Protein AF-A0A8T3TM27-F1 (afdb_monomer)

Radius of gyration: 22.25 Å; Cα contacts (8 Å, |Δi|>4): 19; chains: 1; bounding box: 53×30×66 Å

Solvent-accessible surface area (backbone atoms only — not comparable to full-atom values): 5719 Å² total; per-residue (Å²): 138,73,95,78,79,71,55,65,66,60,54,52,55,48,43,44,73,74,73,41,82,80,68,98,78,86,86,89,85,79,79,73,91,71,87,70,98,71,91,80,68,55,72,72,49,52,65,42,48,67,52,52,52,53,50,50,55,52,53,52,54,51,51,58,49,52,56,56,65,75,64,63,79,77,82,79,79,80,81,89,73,81,135

Foldseek 3Di:
DDPPDPPVVVVQVVCVVVVHHDPDDDDDDDDAPDPPDDPDGDPVVVVCVVVSVVVVVVVVVVVVVVVVVVPPDDDDPDDDDDD

pLDDT: mean 83.72, std 14.76, range [47.06, 98.31]

Secondary structure (DSSP, 8-state):
--TT---HHHHHHHHHHTTPPPP---------S--SS-SS--HHHHHHHHHHHHHHHHHHHHHHHHHHHTTPPP---------

Mean predicted aligned error: 10.35 Å

Structure (mmCIF, N/CA/C/O backbone):
data_AF-A0A8T3TM27-F1
#
_entry.id   AF-A0A8T3TM27-F1
#
loop_
_atom_site.group_PDB
_atom_site.id
_atom_site.type_symbol
_atom_site.label_atom_id
_atom_site.label_alt_id
_atom_site.label_comp_id
_atom_site.label_asym_id
_atom_site.label_entity_id
_atom_site.label_seq_id
_atom_site.pdbx_PDB_ins_code
_atom_site.Cartn_x
_atom_site.Cartn_y
_atom_site.Cartn_z
_atom_site.occupancy
_atom_site.B_iso_or_equiv
_atom_site.auth_seq_id
_atom_site.auth_comp_id
_atom_site.auth_asym_id
_atom_site.auth_atom_id
_atom_site.pdbx_PDB_model_num
ATOM 1 N N . PRO A 1 1 ? 8.169 -15.189 -8.562 1.00 53.38 1 PRO A N 1
ATOM 2 C CA . PRO A 1 1 ? 8.148 -15.511 -7.113 1.00 53.38 1 PRO A CA 1
ATOM 3 C C . PRO A 1 1 ? 8.971 -14.466 -6.354 1.00 53.38 1 PRO A C 1
ATOM 5 O O . PRO A 1 1 ? 10.144 -14.320 -6.673 1.00 53.38 1 PRO A O 1
ATOM 8 N N . ASP A 1 2 ? 8.353 -13.698 -5.453 1.00 61.69 2 ASP A N 1
ATOM 9 C CA . ASP A 1 2 ? 9.006 -12.616 -4.695 1.00 61.69 2 ASP A CA 1
ATOM 10 C C . ASP A 1 2 ? 9.666 -13.153 -3.405 1.00 61.69 2 ASP A C 1
ATOM 12 O O . ASP A 1 2 ? 9.053 -13.896 -2.631 1.00 61.69 2 ASP A O 1
ATOM 16 N N . ALA A 1 3 ? 10.931 -12.780 -3.194 1.00 48.72 3 ALA A N 1
ATOM 17 C CA . ALA A 1 3 ? 11.859 -13.273 -2.177 1.00 48.72 3 ALA A CA 1
ATOM 18 C C . ALA A 1 3 ? 11.609 -12.745 -0.748 1.00 48.72 3 ALA A C 1
ATOM 20 O O . ALA A 1 3 ? 12.249 -13.220 0.191 1.00 48.72 3 ALA A O 1
ATOM 21 N N . HIS A 1 4 ? 10.666 -11.819 -0.551 1.00 66.06 4 HIS A N 1
ATOM 22 C CA . HIS A 1 4 ? 10.340 -11.267 0.774 1.00 66.06 4 HIS A CA 1
ATOM 23 C C . HIS A 1 4 ? 8.888 -11.477 1.202 1.00 66.06 4 HIS A C 1
ATOM 25 O O . HIS A 1 4 ? 8.401 -10.774 2.083 1.00 66.06 4 HIS A O 1
ATOM 31 N N . SER A 1 5 ? 8.220 -12.463 0.597 1.00 62.59 5 SER A N 1
ATOM 32 C CA . SER A 1 5 ? 6.811 -12.825 0.784 1.00 62.59 5 SER A CA 1
ATOM 33 C C . SER A 1 5 ? 6.389 -12.984 2.254 1.00 62.59 5 SER A C 1
ATOM 35 O O . SER A 1 5 ? 6.288 -14.088 2.787 1.00 62.59 5 SER A O 1
ATOM 37 N N . MET A 1 6 ? 6.085 -11.866 2.903 1.00 70.69 6 MET A N 1
ATOM 38 C CA . MET A 1 6 ? 5.248 -11.805 4.083 1.00 70.69 6 MET A CA 1
ATOM 39 C C . MET A 1 6 ? 3.830 -11.540 3.577 1.00 70.69 6 MET A C 1
ATOM 41 O O . MET A 1 6 ? 3.510 -10.413 3.208 1.00 70.69 6 MET A O 1
ATOM 45 N N . ASP A 1 7 ? 2.993 -12.581 3.501 1.00 83.94 7 ASP A N 1
ATOM 46 C CA . ASP A 1 7 ? 1.570 -12.403 3.193 1.00 83.94 7 ASP A CA 1
ATOM 47 C C . ASP A 1 7 ? 0.938 -11.584 4.332 1.00 83.94 7 ASP A C 1
ATOM 49 O O . ASP A 1 7 ? 0.930 -12.052 5.479 1.00 83.94 7 ASP A O 1
ATOM 53 N N . PRO A 1 8 ? 0.395 -10.379 4.066 1.00 83.94 8 PRO A N 1
ATOM 54 C CA . PRO A 1 8 ? -0.252 -9.572 5.095 1.00 83.94 8 PRO A CA 1
ATOM 55 C C . PRO A 1 8 ? -1.349 -10.340 5.839 1.00 83.94 8 PRO A C 1
ATOM 57 O O . PRO A 1 8 ? -1.551 -10.125 7.032 1.00 83.94 8 PRO A O 1
ATOM 60 N N . ARG A 1 9 ? -2.016 -11.297 5.175 1.00 84.62 9 ARG A N 1
ATOM 61 C CA . ARG A 1 9 ? -3.009 -12.168 5.821 1.00 84.62 9 ARG A CA 1
ATOM 62 C C . ARG A 1 9 ? -2.384 -13.022 6.919 1.00 84.62 9 ARG A C 1
ATOM 64 O O . ARG A 1 9 ? -2.959 -13.133 7.997 1.00 84.62 9 ARG A O 1
ATOM 71 N N . T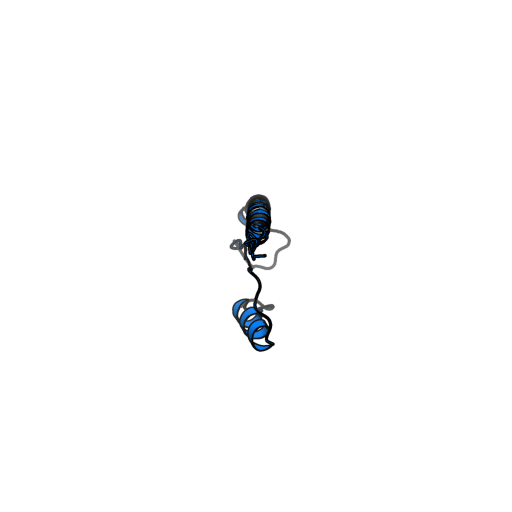HR A 1 10 ? -1.208 -13.595 6.668 1.00 88.25 10 THR A N 1
ATOM 72 C CA . THR A 1 10 ? -0.470 -14.393 7.656 1.00 88.25 10 THR A CA 1
ATOM 73 C C . THR A 1 10 ? -0.039 -13.543 8.848 1.00 88.25 10 THR A C 1
ATOM 75 O O . THR A 1 10 ? -0.139 -14.000 9.984 1.00 88.25 10 THR A O 1
ATOM 78 N N . VAL A 1 11 ? 0.377 -12.295 8.621 1.00 86.38 11 VAL A N 1
ATOM 79 C CA . VAL A 1 11 ? 0.740 -11.359 9.701 1.00 86.38 11 VAL A CA 1
ATOM 80 C C . VAL A 1 11 ? -0.459 -11.037 10.580 1.00 86.38 11 VAL A C 1
ATOM 82 O O . VAL A 1 11 ? -0.363 -11.119 11.803 1.00 86.38 11 VAL A O 1
ATOM 85 N N . PHE A 1 12 ? -1.595 -10.694 9.973 1.00 88.31 12 PHE A N 1
ATOM 86 C CA . PHE A 1 12 ? -2.807 -10.353 10.713 1.00 88.31 12 PHE A CA 1
ATOM 87 C C . PHE A 1 12 ? -3.350 -11.551 11.497 1.00 88.31 12 PHE A C 1
ATOM 89 O O . PHE A 1 12 ? -3.627 -11.410 12.685 1.00 88.31 12 PHE A O 1
ATOM 96 N N . ALA A 1 13 ? -3.383 -12.742 10.891 1.00 87.88 13 ALA A N 1
ATOM 97 C CA . ALA A 1 13 ? -3.769 -13.971 11.585 1.00 87.88 13 ALA A CA 1
ATOM 98 C C . ALA A 1 13 ? -2.841 -14.289 12.773 1.00 87.88 13 ALA A C 1
ATOM 100 O O . ALA A 1 13 ? -3.292 -14.743 13.826 1.00 87.88 13 ALA A O 1
ATOM 101 N N . TYR A 1 14 ? -1.538 -14.026 12.635 1.00 88.19 14 TYR A N 1
ATOM 102 C CA . TYR A 1 14 ? -0.586 -14.210 13.727 1.00 88.19 14 TYR A CA 1
ATOM 103 C C . TYR A 1 14 ? -0.810 -13.207 14.870 1.00 88.19 14 TYR A C 1
ATOM 105 O O . TYR A 1 14 ? -0.818 -13.610 16.034 1.00 88.19 14 TYR A O 1
ATOM 113 N N . LEU A 1 15 ? -1.048 -11.927 14.563 1.00 87.88 15 LEU A N 1
ATOM 114 C CA . LEU A 1 15 ? -1.378 -10.908 15.570 1.00 87.88 15 LEU A CA 1
ATOM 115 C C . LEU A 1 15 ? -2.626 -11.286 16.382 1.00 87.88 15 LEU A C 1
ATOM 117 O O . LEU A 1 15 ? -2.584 -11.233 17.612 1.00 87.88 15 LEU A O 1
ATOM 121 N N . GLU A 1 16 ? -3.684 -11.751 15.711 1.00 87.12 16 GLU A N 1
ATOM 122 C CA . GLU A 1 16 ? -4.898 -12.253 16.366 1.00 87.12 16 GLU A CA 1
ATOM 123 C C . GLU A 1 16 ? -4.593 -13.433 17.301 1.00 87.12 16 GLU A C 1
ATOM 125 O 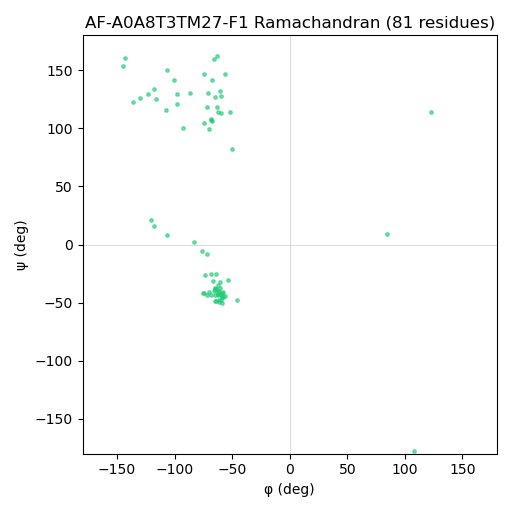O . GLU A 1 16 ? -5.073 -13.469 18.436 1.00 87.12 16 GLU A O 1
ATOM 130 N N . SER A 1 17 ? -3.739 -14.372 16.872 1.00 89.75 17 SER A N 1
ATOM 131 C CA . SER A 1 17 ? -3.373 -15.553 17.671 1.00 89.75 17 SER A CA 1
ATOM 132 C C . SER A 1 17 ? -2.622 -15.227 18.970 1.00 89.75 17 SER A C 1
ATOM 134 O O . SER A 1 17 ? -2.699 -15.989 19.932 1.00 89.75 17 SER A O 1
ATOM 136 N N . MET A 1 18 ? -1.934 -14.083 19.027 1.00 90.12 18 MET A N 1
ATOM 137 C CA . MET A 1 18 ? -1.253 -13.591 20.232 1.00 90.12 18 MET A CA 1
ATOM 138 C C . MET A 1 18 ? -2.196 -12.847 21.197 1.00 90.12 18 MET A C 1
ATOM 140 O O . MET A 1 18 ? -1.749 -12.346 22.228 1.00 90.12 18 MET A O 1
ATOM 144 N N . GLY A 1 19 ? -3.495 -12.771 20.884 1.00 85.50 19 GLY A N 1
ATOM 145 C CA . GLY A 1 19 ? -4.517 -12.143 21.725 1.00 85.50 19 GLY A CA 1
ATOM 146 C C . GLY A 1 19 ? -4.642 -10.626 21.555 1.00 85.50 19 GLY A C 1
ATOM 147 O O . GLY A 1 19 ? -5.347 -9.984 22.333 1.00 85.50 19 GLY A O 1
ATOM 148 N N . GLY A 1 20 ? -3.975 -10.043 20.555 1.00 82.50 20 GLY A N 1
ATOM 149 C CA . GLY A 1 20 ? -4.119 -8.633 20.199 1.00 82.50 20 GLY A CA 1
ATOM 150 C C . GLY A 1 20 ? -5.084 -8.457 19.023 1.00 82.50 20 GLY A C 1
ATOM 151 O O . GLY A 1 20 ? -4.902 -9.121 18.004 1.00 82.50 20 GLY A O 1
ATOM 152 N N . PRO A 1 21 ? -6.093 -7.568 19.099 1.00 82.94 21 PRO A N 1
ATOM 153 C CA . PRO A 1 21 ? -6.892 -7.242 17.926 1.00 82.94 21 PRO A CA 1
ATOM 154 C C . PRO A 1 21 ? -6.029 -6.496 16.904 1.00 82.94 21 PRO A C 1
ATOM 156 O O . PRO A 1 21 ? -5.229 -5.630 17.267 1.00 82.94 21 PRO A O 1
ATOM 159 N N . VAL A 1 22 ? -6.226 -6.779 15.617 1.00 82.12 22 VAL A N 1
ATOM 160 C CA . VAL A 1 22 ? -5.633 -5.962 14.555 1.00 82.12 22 VAL A CA 1
ATOM 161 C C . VAL A 1 22 ? -6.378 -4.622 14.534 1.00 82.12 22 VAL A C 1
ATOM 163 O O . VAL A 1 22 ? -7.595 -4.610 14.323 1.00 82.12 22 VAL A O 1
ATOM 166 N N . PRO A 1 23 ? -5.703 -3.483 14.783 1.00 83.19 23 PRO A N 1
ATOM 167 C CA . PRO A 1 23 ? -6.352 -2.186 14.683 1.00 83.19 23 PRO A CA 1
ATOM 168 C C . PRO A 1 23 ? -6.796 -1.949 13.241 1.00 83.19 23 PRO A C 1
ATOM 170 O O . PRO A 1 23 ? -6.305 -2.584 12.303 1.00 83.19 23 PRO A O 1
ATOM 173 N N . ARG A 1 24 ? -7.713 -1.001 13.043 1.00 86.81 24 ARG A N 1
ATOM 174 C CA . ARG A 1 24 ? -8.135 -0.612 11.699 1.00 86.81 24 ARG A CA 1
ATOM 175 C C . ARG A 1 24 ? -6.908 -0.292 10.837 1.00 86.81 24 ARG A C 1
ATOM 177 O O . ARG A 1 24 ? -6.175 0.649 11.113 1.00 86.81 24 ARG A O 1
ATOM 184 N N . THR A 1 25 ? -6.699 -1.115 9.814 1.00 88.50 25 THR A N 1
ATOM 185 C CA . THR A 1 25 ? -5.503 -1.100 8.970 1.00 88.50 25 THR A CA 1
ATOM 186 C C . THR A 1 25 ? -5.924 -0.898 7.521 1.00 88.50 25 THR A C 1
ATOM 188 O O . THR A 1 25 ? -6.818 -1.584 7.026 1.00 88.50 25 THR A O 1
ATOM 191 N N . LEU A 1 26 ? -5.292 0.061 6.848 1.00 91.81 26 LEU A N 1
ATOM 192 C CA . LEU A 1 26 ? -5.545 0.414 5.453 1.00 91.81 26 LEU A CA 1
ATOM 193 C C . LEU A 1 26 ? -4.277 0.163 4.639 1.00 91.81 26 LEU A C 1
ATOM 195 O O . LEU A 1 26 ? -3.189 0.548 5.061 1.00 91.81 26 LEU A O 1
ATOM 199 N N . ILE A 1 27 ? -4.418 -0.474 3.476 1.00 91.06 27 ILE A N 1
ATOM 200 C CA . ILE A 1 27 ? -3.303 -0.793 2.578 1.00 91.06 27 ILE A CA 1
ATOM 201 C C . ILE A 1 27 ? -3.518 -0.037 1.268 1.00 91.06 27 ILE A C 1
ATOM 203 O O . ILE A 1 27 ? -4.566 -0.172 0.640 1.00 91.06 27 ILE A O 1
ATOM 207 N N . VAL A 1 28 ? -2.518 0.742 0.855 1.00 94.19 28 VAL A N 1
ATOM 208 C CA . VAL A 1 28 ? -2.494 1.436 -0.439 1.00 94.19 28 VAL A CA 1
ATOM 209 C C . VAL A 1 28 ? -1.486 0.720 -1.331 1.00 94.19 28 VAL A C 1
ATOM 211 O O . VAL A 1 28 ? -0.301 0.676 -1.013 1.00 94.19 28 VAL A O 1
ATOM 214 N N . GLY A 1 29 ? -1.969 0.130 -2.423 1.00 92.69 29 GLY A N 1
ATOM 215 C CA . GLY A 1 29 ? -1.146 -0.586 -3.396 1.00 92.69 29 GLY A CA 1
ATOM 216 C C . GLY A 1 29 ? -0.977 0.194 -4.698 1.00 92.69 29 GLY A C 1
ATOM 217 O O . GLY A 1 29 ? -1.868 0.938 -5.102 1.00 92.69 29 GLY A O 1
ATOM 218 N N . CYS A 1 30 ? 0.154 -0.017 -5.367 1.00 94.88 30 CYS A N 1
ATOM 219 C CA . CYS A 1 30 ? 0.397 0.400 -6.745 1.00 94.88 30 CYS A CA 1
ATOM 220 C C . CYS A 1 30 ? 0.935 -0.807 -7.512 1.00 94.88 30 CYS A C 1
ATOM 222 O O . CYS A 1 30 ? 1.913 -1.416 -7.082 1.00 94.88 30 CYS A O 1
ATOM 224 N N . GLU A 1 31 ? 0.300 -1.159 -8.626 1.00 94.12 31 GLU A N 1
ATOM 225 C CA . GLU A 1 31 ? 0.759 -2.267 -9.462 1.00 94.12 31 GLU A CA 1
ATOM 226 C C . GLU A 1 31 ? 2.059 -1.877 -10.191 1.00 94.12 31 GLU A C 1
ATOM 228 O O . GLU A 1 31 ? 2.126 -0.785 -10.769 1.00 94.12 31 GLU A O 1
ATOM 233 N N . PRO A 1 32 ? 3.112 -2.714 -10.145 1.00 93.81 32 PRO A N 1
ATOM 234 C CA . PRO A 1 32 ? 4.339 -2.453 -10.881 1.00 93.81 32 PRO A CA 1
ATOM 235 C C . PRO A 1 32 ? 4.144 -2.718 -12.379 1.00 93.81 32 PRO A C 1
ATOM 237 O O . PRO A 1 32 ? 3.435 -3.641 -12.767 1.00 93.81 32 PRO A O 1
ATOM 240 N N . LEU A 1 33 ? 4.829 -1.950 -13.231 1.00 96.19 33 LEU A N 1
ATOM 241 C CA . LEU A 1 33 ? 4.894 -2.253 -14.668 1.00 96.19 33 LEU A CA 1
ATOM 242 C C . LEU A 1 33 ? 5.821 -3.443 -14.960 1.00 96.19 33 LEU A C 1
ATOM 244 O O . LEU A 1 33 ? 5.515 -4.273 -15.808 1.00 96.19 33 LEU A O 1
ATOM 248 N N . SER A 1 34 ? 6.966 -3.489 -14.278 1.00 94.19 34 SER A N 1
ATOM 249 C CA . SER A 1 34 ? 7.942 -4.576 -14.339 1.00 94.19 34 SER A CA 1
ATOM 250 C C . SER A 1 34 ? 8.581 -4.758 -12.962 1.00 94.19 34 SER A C 1
ATOM 252 O O . SER A 1 34 ? 8.629 -3.820 -12.161 1.00 94.19 34 SER A O 1
ATOM 254 N N . THR A 1 35 ? 9.041 -5.977 -12.699 1.00 92.19 35 THR A N 1
ATOM 255 C CA . THR A 1 35 ? 9.821 -6.369 -11.517 1.00 92.19 35 THR A CA 1
ATOM 256 C C . THR A 1 35 ? 11.213 -6.875 -11.903 1.00 92.19 35 THR A C 1
ATOM 258 O O . THR A 1 35 ? 11.843 -7.577 -11.114 1.00 92.19 35 THR A O 1
ATOM 261 N N . ASP A 1 36 ? 11.656 -6.593 -13.129 1.00 93.94 36 ASP A N 1
ATOM 262 C CA . ASP A 1 36 ? 13.006 -6.916 -13.584 1.00 93.94 36 ASP A CA 1
ATOM 263 C C . ASP A 1 36 ? 14.051 -6.094 -12.810 1.00 93.94 36 ASP A C 1
ATOM 265 O O . ASP A 1 36 ? 13.745 -5.067 -12.197 1.00 93.94 36 ASP A O 1
ATOM 269 N N . GLU A 1 37 ? 15.298 -6.564 -12.804 1.00 90.81 37 GLU A N 1
ATOM 270 C CA . GLU A 1 37 ? 16.386 -5.922 -12.063 1.00 90.81 37 GLU A CA 1
ATOM 271 C C . GLU A 1 37 ? 16.780 -4.577 -12.690 1.00 90.81 37 GLU A C 1
ATOM 273 O O . GLU A 1 37 ? 17.540 -4.519 -13.656 1.00 90.81 37 GLU A O 1
ATOM 278 N N . GLU A 1 38 ? 16.290 -3.479 -12.112 1.00 91.44 38 GLU A N 1
ATOM 279 C CA . GLU A 1 38 ? 16.566 -2.116 -12.568 1.00 91.44 38 GLU A CA 1
ATOM 280 C C . GLU A 1 38 ? 16.699 -1.131 -11.394 1.00 91.44 38 GLU A C 1
ATOM 282 O O . GLU A 1 38 ? 16.241 -1.377 -10.275 1.00 91.44 38 GLU A O 1
ATOM 287 N N . ILE A 1 39 ? 17.332 0.021 -11.647 1.00 94.50 39 ILE A N 1
ATOM 288 C CA . ILE A 1 39 ? 17.386 1.131 -10.688 1.00 94.50 39 ILE A CA 1
ATOM 289 C C . ILE A 1 39 ? 16.305 2.147 -11.045 1.00 94.50 39 ILE A C 1
ATOM 291 O O . ILE A 1 39 ? 16.350 2.771 -12.103 1.00 94.50 39 ILE A O 1
ATOM 295 N N . GLY A 1 40 ? 15.400 2.388 -10.100 1.00 93.94 40 GLY A N 1
ATOM 296 C CA . GLY A 1 40 ? 14.359 3.405 -10.211 1.00 93.94 40 GLY A CA 1
ATOM 297 C C . GLY A 1 40 ? 12.965 2.820 -10.417 1.00 93.94 40 GLY A C 1
ATOM 298 O O . GLY A 1 40 ? 12.760 1.612 -10.380 1.00 93.94 40 GLY A O 1
ATOM 299 N N . LEU A 1 41 ? 11.986 3.711 -10.577 1.00 96.75 41 LEU A N 1
ATOM 300 C CA . LEU A 1 41 ? 10.595 3.346 -10.830 1.00 96.75 41 LEU A CA 1
ATOM 301 C C . LEU A 1 41 ? 10.295 3.486 -12.317 1.00 96.75 41 LEU A C 1
ATOM 303 O O . LEU A 1 41 ? 10.688 4.474 -12.939 1.00 96.75 41 LEU A O 1
ATOM 307 N N . SER A 1 42 ? 9.510 2.554 -12.857 1.00 97.25 42 SER A N 1
ATOM 308 C CA . SER A 1 42 ? 8.906 2.751 -14.173 1.00 97.25 42 SER A CA 1
ATOM 309 C C . SER A 1 42 ? 8.088 4.046 -14.198 1.00 97.25 42 SER A C 1
ATOM 311 O O . SER A 1 42 ? 7.462 4.432 -13.208 1.00 97.25 42 SER A O 1
ATOM 313 N N . GLU A 1 43 ? 8.059 4.698 -15.353 1.00 97.19 43 GLU A N 1
ATOM 314 C CA . GLU A 1 43 ? 7.324 5.940 -15.589 1.00 97.19 43 GLU A CA 1
ATOM 315 C C . GLU A 1 43 ? 5.867 5.932 -15.047 1.00 97.19 43 GLU A C 1
ATOM 317 O O . GLU A 1 43 ? 5.503 6.859 -14.319 1.00 97.19 43 GLU A O 1
ATOM 322 N N . PRO A 1 44 ? 5.018 4.906 -15.286 1.00 97.62 44 PRO A N 1
ATOM 323 C CA . PRO A 1 44 ? 3.672 4.884 -14.704 1.00 97.62 44 PRO A CA 1
ATOM 324 C C . PRO A 1 44 ? 3.658 4.782 -13.171 1.00 97.62 44 PRO A C 1
ATOM 326 O O . PRO A 1 44 ? 2.835 5.444 -12.540 1.00 97.62 44 PRO A O 1
ATOM 329 N N . VAL A 1 45 ? 4.568 4.014 -12.565 1.00 97.75 45 VAL A N 1
ATOM 330 C CA . VAL A 1 45 ? 4.656 3.878 -11.099 1.00 97.75 45 VAL A CA 1
ATOM 331 C C . VAL A 1 45 ? 5.167 5.173 -10.472 1.00 97.75 45 VAL A C 1
ATOM 333 O O . VAL A 1 45 ? 4.615 5.637 -9.480 1.00 97.75 45 VAL A O 1
ATOM 336 N N . SER A 1 46 ? 6.159 5.816 -11.091 1.00 97.88 46 SER A N 1
ATOM 337 C CA . SER A 1 46 ? 6.665 7.126 -10.671 1.00 97.88 46 SER A CA 1
ATOM 338 C C . SER A 1 46 ? 5.544 8.173 -10.617 1.00 97.88 46 SER A C 1
ATOM 340 O O . SER A 1 46 ? 5.390 8.880 -9.620 1.00 97.88 46 SER A O 1
ATOM 342 N N . ARG A 1 47 ? 4.669 8.208 -11.634 1.00 97.94 47 ARG A N 1
ATOM 343 C CA . ARG A 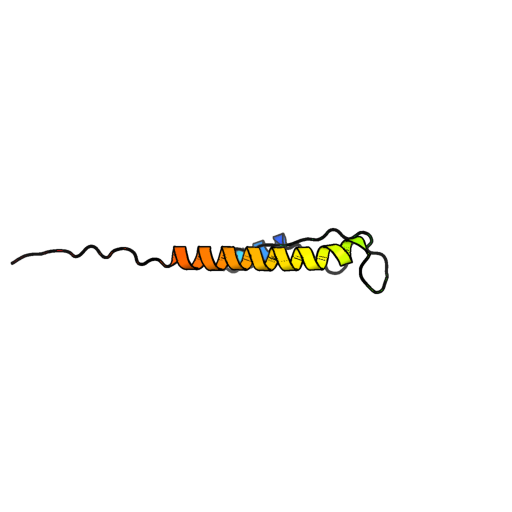1 47 ? 3.490 9.092 -11.644 1.00 97.94 47 ARG A CA 1
ATOM 344 C C . ARG A 1 47 ? 2.415 8.721 -10.622 1.00 97.94 47 ARG A C 1
ATOM 346 O O . ARG A 1 47 ? 1.648 9.597 -10.226 1.00 97.94 47 ARG A O 1
ATOM 353 N N . ALA A 1 48 ? 2.336 7.459 -10.205 1.00 98.25 48 ALA A N 1
ATOM 354 C CA . ALA A 1 48 ? 1.382 7.018 -9.192 1.00 98.25 48 ALA A CA 1
ATOM 355 C C . ALA A 1 48 ? 1.776 7.473 -7.777 1.00 98.25 48 ALA A C 1
ATOM 357 O O . ALA A 1 48 ? 0.897 7.683 -6.942 1.00 98.25 48 ALA A O 1
ATOM 358 N N . VAL A 1 49 ? 3.068 7.693 -7.500 1.00 97.62 49 VAL A N 1
ATOM 359 C CA . VAL A 1 49 ? 3.550 8.055 -6.153 1.00 9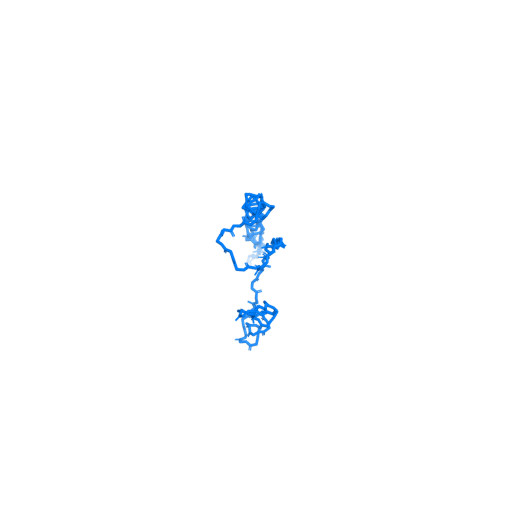7.62 49 VAL A CA 1
ATOM 360 C C . VAL A 1 49 ? 2.909 9.345 -5.613 1.00 97.62 49 VAL A C 1
ATOM 362 O O . VAL A 1 49 ? 2.369 9.301 -4.505 1.00 97.62 49 VAL A O 1
ATOM 365 N N . PRO A 1 50 ? 2.872 10.483 -6.340 1.00 98.19 50 PRO A N 1
ATOM 366 C CA . PRO A 1 50 ? 2.207 11.688 -5.840 1.00 98.19 50 PRO A CA 1
ATOM 367 C C . PRO A 1 50 ? 0.712 11.499 -5.559 1.00 98.19 50 PRO A C 1
ATOM 369 O O . PRO A 1 50 ? 0.178 12.129 -4.647 1.00 98.19 50 PRO A O 1
ATOM 372 N N . GLU A 1 51 ? 0.033 10.646 -6.328 1.00 97.50 51 GLU A N 1
ATOM 373 C CA . GLU A 1 51 ? -1.377 10.323 -6.093 1.00 97.50 51 GLU A CA 1
ATOM 374 C C . GLU A 1 51 ? -1.552 9.451 -4.849 1.00 97.50 51 GLU A C 1
ATOM 376 O O . GLU A 1 51 ? -2.392 9.757 -4.006 1.00 97.50 51 GLU A O 1
ATOM 381 N N . ALA A 1 52 ? -0.708 8.433 -4.668 1.00 98.06 52 ALA A N 1
ATOM 382 C CA . ALA A 1 52 ? -0.704 7.612 -3.462 1.00 98.06 52 ALA A CA 1
ATOM 383 C C . ALA A 1 52 ? -0.470 8.461 -2.201 1.00 98.06 52 ALA A C 1
ATOM 385 O O . ALA A 1 52 ? -1.161 8.283 -1.201 1.00 98.06 52 ALA A O 1
ATOM 386 N N . VAL A 1 53 ? 0.439 9.441 -2.260 1.00 98.31 53 VAL A N 1
ATOM 387 C CA . VAL A 1 53 ? 0.676 10.389 -1.159 1.00 98.31 53 VAL A CA 1
ATOM 388 C C . VAL A 1 53 ? -0.583 11.203 -0.850 1.00 98.31 53 VAL A C 1
ATOM 390 O O . VAL A 1 53 ? -0.982 11.292 0.312 1.00 98.31 53 VAL A O 1
ATOM 393 N N . ARG A 1 54 ? -1.253 11.763 -1.869 1.00 98.31 54 ARG A N 1
ATOM 394 C CA . ARG A 1 54 ? -2.522 12.491 -1.677 1.00 98.31 54 ARG A CA 1
ATOM 395 C C . ARG A 1 54 ? -3.598 11.607 -1.051 1.00 98.31 54 ARG A C 1
ATOM 397 O O . ARG A 1 54 ? -4.257 12.041 -0.107 1.00 98.31 54 ARG A O 1
ATOM 404 N N . LEU A 1 55 ? -3.739 10.377 -1.540 1.00 98.25 55 LEU A N 1
ATOM 405 C CA . LEU A 1 55 ? -4.690 9.403 -1.014 1.00 98.25 55 LEU A CA 1
ATOM 406 C C . LEU A 1 55 ? -4.416 9.107 0.465 1.00 98.25 55 LEU A C 1
ATOM 408 O O . LEU A 1 55 ? -5.334 9.179 1.275 1.00 98.25 55 LEU A O 1
ATOM 412 N N . ILE A 1 56 ? -3.160 8.852 0.838 1.00 97.75 56 ILE A N 1
ATOM 413 C CA . ILE A 1 56 ? -2.765 8.601 2.231 1.00 97.75 56 ILE A CA 1
ATOM 414 C C . ILE A 1 56 ? -3.131 9.790 3.126 1.00 97.75 56 ILE A C 1
ATOM 416 O O . ILE A 1 56 ? -3.707 9.591 4.194 1.00 97.75 56 ILE A O 1
ATOM 420 N N . HIS A 1 57 ? -2.860 11.026 2.696 1.00 98.12 57 HIS A N 1
ATOM 421 C CA . HIS A 1 57 ? -3.252 12.212 3.462 1.00 98.12 57 HIS A CA 1
ATOM 422 C C . HIS A 1 57 ? -4.771 12.324 3.651 1.00 98.12 57 HIS A C 1
ATOM 424 O O . HIS A 1 57 ? -5.213 12.663 4.750 1.00 98.12 57 HIS A O 1
ATOM 430 N N . GLY A 1 58 ? -5.561 12.011 2.619 1.00 97.62 58 GLY A N 1
ATOM 431 C CA . GLY A 1 58 ? -7.022 11.958 2.718 1.00 97.62 58 GLY A CA 1
ATOM 432 C C . GLY A 1 58 ? -7.493 10.915 3.731 1.00 97.62 58 GLY A C 1
ATOM 433 O O . GLY A 1 58 ? -8.231 11.245 4.656 1.00 97.62 58 GLY A O 1
ATOM 434 N N . LEU A 1 5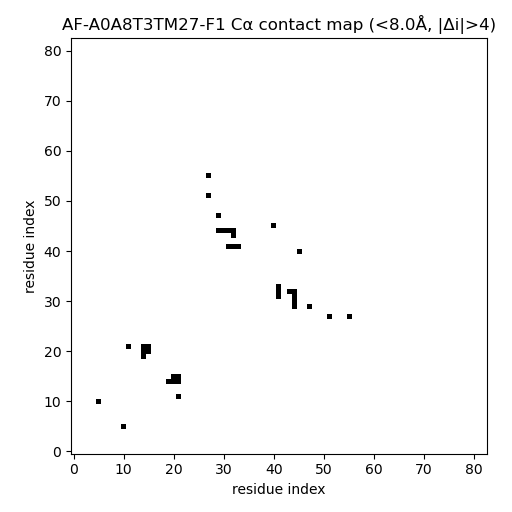9 ? -6.973 9.688 3.632 1.00 96.50 59 LEU A N 1
ATOM 435 C CA . LEU A 1 59 ? -7.298 8.601 4.560 1.00 96.50 59 LEU A CA 1
ATOM 436 C C . LEU A 1 59 ? -6.949 8.967 6.009 1.00 96.50 59 LEU A C 1
ATOM 438 O O . LEU A 1 59 ? -7.741 8.726 6.914 1.00 96.50 59 LEU A O 1
ATOM 442 N N . LEU A 1 60 ? -5.798 9.599 6.248 1.00 95.06 60 LEU A N 1
ATOM 443 C CA . LEU A 1 60 ? -5.412 10.043 7.591 1.00 95.06 60 LEU A CA 1
ATOM 444 C C . LEU A 1 60 ? -6.344 11.132 8.142 1.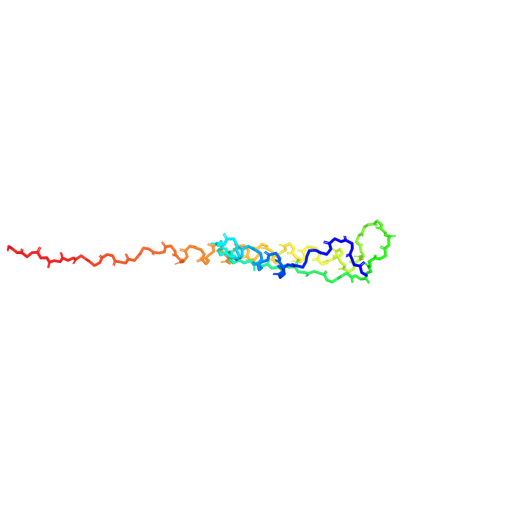00 95.06 60 LEU A C 1
ATOM 446 O O . LEU A 1 60 ? -6.653 11.122 9.334 1.00 95.06 60 LEU A O 1
ATOM 450 N N . ALA A 1 61 ? -6.800 12.066 7.303 1.00 95.75 61 ALA A N 1
ATOM 451 C CA . ALA A 1 61 ? -7.753 13.097 7.715 1.00 95.75 61 ALA A CA 1
ATOM 452 C C . ALA A 1 61 ? -9.123 12.498 8.086 1.00 95.75 61 ALA A C 1
ATOM 454 O O . ALA A 1 61 ? -9.732 12.904 9.087 1.00 95.75 61 ALA A O 1
ATOM 455 N N . ASP A 1 62 ? -9.571 11.501 7.322 1.00 92.94 62 ASP A N 1
ATOM 456 C CA . ASP A 1 62 ? -10.804 10.760 7.582 1.00 92.94 62 ASP A CA 1
ATOM 457 C C . ASP A 1 62 ? -10.702 9.963 8.891 1.00 92.94 62 ASP A C 1
ATOM 459 O O . ASP A 1 62 ? -11.563 10.097 9.766 1.00 92.94 62 ASP A O 1
ATOM 463 N N . GLU A 1 63 ? -9.613 9.215 9.093 1.00 90.44 63 GLU A N 1
ATOM 464 C CA . GLU A 1 63 ? -9.377 8.433 10.315 1.00 90.44 63 GLU A CA 1
ATOM 465 C C . GLU A 1 63 ? -9.233 9.328 11.560 1.00 90.44 63 GLU A C 1
ATOM 467 O O . GLU A 1 63 ? -9.785 9.027 12.625 1.00 90.44 63 GLU A O 1
ATOM 472 N N . ALA A 1 64 ? -8.574 10.486 11.440 1.00 88.00 64 ALA A N 1
ATOM 473 C CA . ALA A 1 64 ? -8.497 11.468 12.522 1.00 88.00 64 ALA A CA 1
ATOM 474 C C . ALA A 1 64 ? -9.885 12.014 12.901 1.00 88.00 64 ALA A C 1
ATOM 476 O O . ALA A 1 64 ? -10.154 12.300 14.070 1.00 88.00 64 ALA A O 1
ATOM 477 N N . THR A 1 65 ? -10.784 12.158 11.928 1.00 88.62 65 THR A N 1
ATOM 478 C CA . THR A 1 65 ? -12.160 12.609 12.160 1.00 88.62 65 THR A CA 1
ATOM 479 C C . THR A 1 65 ? -13.026 11.506 12.767 1.00 88.62 65 THR A C 1
ATOM 481 O O . THR A 1 65 ? -13.763 11.770 13.721 1.00 88.62 65 THR A O 1
ATOM 484 N N . ALA A 1 66 ? -12.891 10.267 12.289 1.00 79.69 66 ALA A N 1
ATOM 485 C CA . ALA A 1 66 ? -13.573 9.100 12.842 1.00 79.69 66 ALA A CA 1
ATOM 486 C C . ALA A 1 66 ? -13.192 8.856 14.313 1.00 79.69 66 ALA A C 1
ATOM 488 O O . ALA A 1 66 ? -14.069 8.645 15.153 1.00 79.69 66 ALA A O 1
ATOM 489 N N . THR A 1 67 ? -11.904 8.990 14.644 1.00 76.94 67 THR A N 1
ATOM 490 C CA . THR A 1 67 ? -11.394 8.843 16.017 1.00 76.94 67 THR A CA 1
ATOM 491 C C . THR A 1 67 ? -11.990 9.892 16.961 1.00 76.94 67 THR A C 1
ATOM 493 O O . THR A 1 67 ? -12.422 9.551 18.060 1.00 76.94 67 THR A O 1
ATOM 496 N N . ARG A 1 68 ? -12.097 11.162 16.532 1.00 75.12 68 ARG A N 1
ATOM 497 C CA . ARG A 1 68 ? -12.733 12.220 17.343 1.00 75.12 68 ARG A CA 1
ATOM 498 C C . ARG A 1 68 ? -14.209 11.928 17.621 1.00 75.12 68 ARG A C 1
ATOM 500 O O . ARG A 1 68 ? -14.663 12.118 18.745 1.00 75.12 68 ARG A O 1
ATOM 507 N N . LYS A 1 69 ? -14.952 11.429 16.630 1.00 61.53 69 LYS A N 1
ATOM 508 C CA . LYS A 1 69 ? -16.381 11.107 16.779 1.00 61.53 69 LYS A CA 1
ATOM 509 C C . LYS A 1 69 ? -16.631 9.941 17.747 1.00 61.53 69 LYS A C 1
ATOM 511 O O . LYS A 1 69 ? -17.629 9.942 18.454 1.00 61.53 69 LYS A O 1
ATOM 516 N N . GLY A 1 70 ? -15.706 8.982 17.828 1.00 59.41 70 GLY A N 1
ATOM 517 C CA . GLY A 1 70 ? -15.751 7.890 18.810 1.00 59.41 70 GLY A CA 1
ATOM 518 C C . GLY A 1 70 ? -15.452 8.307 20.259 1.00 59.41 70 GLY A C 1
ATOM 519 O O . GLY A 1 70 ? -15.622 7.493 21.160 1.00 59.41 70 GLY A O 1
ATOM 520 N N . SER A 1 71 ? -15.018 9.554 20.486 1.00 59.47 71 SER A N 1
ATOM 521 C CA . SER A 1 71 ? -14.660 10.100 21.805 1.00 59.47 71 SER A CA 1
ATOM 522 C C . SER A 1 71 ? -15.682 11.089 22.387 1.00 59.47 71 SER A C 1
ATOM 524 O O . SER A 1 71 ? -15.399 11.722 23.405 1.00 59.47 71 SER A O 1
ATOM 526 N N . GLU A 1 72 ? -16.863 11.245 21.771 1.00 49.69 72 GLU A N 1
ATOM 527 C CA . GLU A 1 72 ? -17.922 12.085 22.347 1.00 49.69 72 GLU A CA 1
ATOM 528 C C . GLU A 1 72 ? -18.355 11.558 23.732 1.00 49.69 72 GLU A C 1
ATOM 530 O O . GLU A 1 72 ? -18.603 10.356 23.882 1.00 49.69 72 GLU A O 1
ATOM 535 N N . PRO A 1 73 ? -18.461 12.425 24.763 1.00 57.94 73 PRO A N 1
ATOM 536 C CA . PRO A 1 73 ? -18.872 11.993 26.090 1.00 57.94 73 PRO A CA 1
ATOM 537 C C . PRO A 1 73 ? -20.317 11.490 26.064 1.00 57.94 73 PRO A C 1
ATOM 539 O O . PRO A 1 73 ? -21.232 12.210 25.663 1.00 57.94 73 PRO A O 1
ATOM 542 N N . VAL A 1 74 ? -20.535 10.269 26.558 1.00 64.94 74 VAL A N 1
ATOM 543 C CA . VAL A 1 74 ? -21.881 9.749 26.829 1.00 64.94 74 VAL A CA 1
ATOM 544 C C . VAL A 1 74 ? -22.554 10.673 27.855 1.00 64.94 74 VAL A C 1
ATOM 546 O O . VAL A 1 74 ? -21.955 10.932 28.904 1.00 64.94 74 VAL A O 1
ATOM 549 N N . PRO A 1 75 ? -23.774 11.187 27.603 1.00 63.31 75 PRO A N 1
ATOM 550 C CA . PRO A 1 75 ? -24.452 12.056 28.554 1.00 63.31 75 PRO A CA 1
ATOM 551 C C . PRO A 1 75 ? -24.708 11.290 29.856 1.00 63.31 75 PRO A C 1
ATOM 553 O O . PRO A 1 75 ? -25.480 10.331 29.891 1.00 63.31 75 PRO A O 1
ATOM 556 N N . VAL A 1 76 ? -24.057 11.716 30.942 1.00 65.25 76 VAL A N 1
ATOM 557 C CA . VAL A 1 76 ? -24.337 11.209 32.289 1.00 65.25 76 VAL A CA 1
ATOM 558 C C . VAL A 1 76 ? -25.724 11.705 32.686 1.00 65.25 76 VAL A C 1
ATOM 560 O O . VAL A 1 76 ? -25.924 12.888 32.964 1.00 65.25 76 VAL A O 1
ATOM 563 N N . ALA A 1 77 ? -26.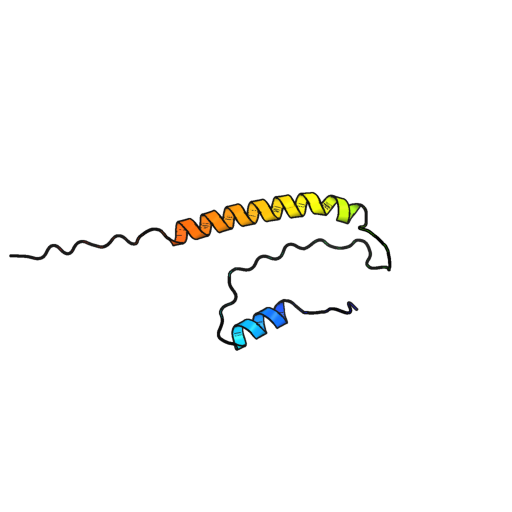697 10.795 32.697 1.00 69.12 77 ALA A N 1
ATOM 564 C CA . ALA A 1 77 ? -28.024 11.070 33.224 1.00 69.12 77 ALA A CA 1
ATOM 565 C C . ALA A 1 77 ? -27.899 11.455 34.706 1.00 69.12 77 ALA A C 1
ATOM 567 O O . ALA A 1 77 ? -27.516 10.641 35.545 1.00 69.12 77 ALA A O 1
ATOM 568 N N . SER A 1 78 ? -28.200 12.712 35.034 1.00 63.28 78 SER A N 1
ATOM 569 C CA . SER A 1 78 ? -28.239 13.169 36.421 1.00 63.28 78 SER A CA 1
ATOM 570 C C . SER A 1 78 ? -29.419 12.508 37.131 1.00 63.28 78 SER A C 1
ATOM 572 O O . SER A 1 78 ? -30.574 12.851 36.874 1.00 63.28 78 SER A O 1
ATOM 574 N N . SER A 1 79 ? -29.151 11.563 38.032 1.00 67.69 79 SER A N 1
ATOM 575 C CA . SER A 1 79 ? -30.189 11.035 38.912 1.00 67.69 79 SER A CA 1
ATOM 576 C C . SER A 1 79 ? -30.622 12.137 39.882 1.00 67.69 79 SER A C 1
ATOM 578 O O . SER A 1 79 ? -29.903 12.469 40.824 1.00 67.69 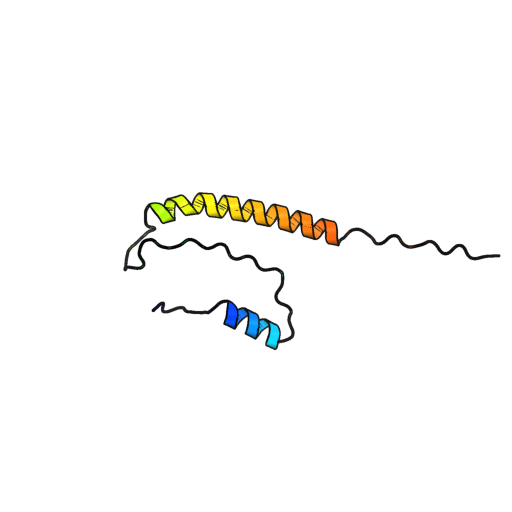79 SER A O 1
ATOM 580 N N . LYS A 1 80 ? -31.807 12.712 39.669 1.00 62.34 80 LYS A N 1
ATOM 581 C CA . LYS A 1 80 ? -32.512 13.430 40.733 1.00 62.34 80 LYS A CA 1
ATOM 582 C C . LYS A 1 80 ? -33.096 12.393 41.694 1.00 62.34 80 LYS A C 1
ATOM 584 O O . LYS A 1 80 ? -34.102 11.769 41.381 1.00 62.34 80 LYS A O 1
ATOM 589 N N . GLY A 1 81 ? -32.480 12.234 42.855 1.00 47.06 81 GLY A N 1
ATOM 590 C CA . GLY A 1 81 ? -33.109 11.694 44.061 1.00 47.06 81 GLY A CA 1
ATOM 591 C C . GLY A 1 81 ? -32.649 12.598 45.200 1.00 47.06 81 GLY A C 1
ATOM 592 O O . GLY A 1 81 ? -31.459 12.863 45.304 1.00 47.06 81 GLY A O 1
ATOM 593 N N . GLY A 1 82 ? -33.508 13.240 45.976 1.00 56.53 82 GLY A N 1
ATOM 594 C CA . GLY A 1 82 ? -34.799 12.785 46.482 1.00 56.53 82 GLY A CA 1
ATOM 595 C C . GLY A 1 82 ? -34.661 12.905 47.997 1.00 56.53 82 GLY A C 1
ATOM 596 O O . GLY A 1 82 ? -33.757 12.289 48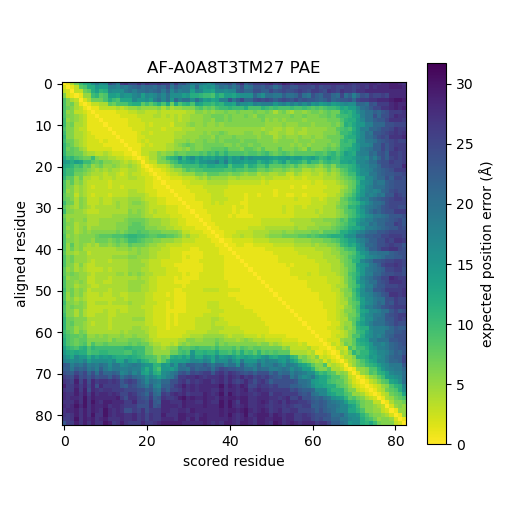.548 1.00 56.53 82 GLY A O 1
ATOM 597 N N . THR A 1 83 ? -35.448 13.808 48.580 1.00 60.69 83 THR A N 1
ATOM 598 C CA . THR A 1 83 ? -35.391 14.345 49.957 1.00 60.69 83 THR A CA 1
ATOM 599 C C . THR A 1 83 ? -35.098 13.344 51.060 1.00 60.69 83 THR A C 1
ATOM 601 O O . THR A 1 83 ? -35.739 12.269 51.027 1.00 60.69 83 THR A O 1
#

Sequence (83 aa):
PDAHSMDPRTVFAYLESMGGPVPRTLIVGCEPLSTDEEIGLSEPVSRAVPEAVRLIHGLLADEATATRKGSEPVPVASSKGGT